Protein AF-A0A7V9M685-F1 (afdb_monomer_lite)

pLDDT: mean 83.91, std 10.98, range [44.59, 97.94]

Radius of gyration: 17.55 Å; chains: 1; bounding box: 39×32×54 Å

Secondary structure (DSSP, 8-state):
-HHHHHHHHHHHHHHHHHHHHHHHHHH----HHHHHHHHHHHHHHHHHHIIIIIHHHHHHHH-HHHHHHHHHHHHHHHHHHHHHHTTSHHHHHHHHHHHHHHTTPPP-----S-HHHHHHHHHHHHHHHHHHHHHHHHHHHHHHHHHT---HHHHHHHHHHHHHHHHHHHHHHHHH-

Foldseek 3Di:
DVLVVVLVVLVVLLVVLLVLLLVCLLPHQDALVVLQVLQVVLVVLQVCCCVPPVLVVCCVVPNNVVSVVVVVVLVVVLVVLVCVLCVDVLLVLLVVQLVCRSNSHDRDDDDDDDPPPSLVVSLVSLVSVCVSVVVVLSVVQVVCSVVVHGSPSSSVSSSSNSSSSSSSSNNSVSVVD

Structure (mmCIF, N/CA/C/O backbone):
data_AF-A0A7V9M685-F1
#
_entry.id   AF-A0A7V9M685-F1
#
loop_
_atom_site.group_PDB
_atom_site.id
_atom_site.type_symbol
_atom_site.label_atom_id
_atom_site.label_alt_id
_atom_site.label_comp_id
_atom_site.label_asym_id
_atom_site.label_entity_id
_atom_site.label_seq_id
_atom_site.pdbx_PDB_ins_code
_atom_site.Cartn_x
_atom_site.Cartn_y
_atom_site.Cartn_z
_atom_site.occupancy
_atom_site.B_iso_or_equiv
_atom_site.auth_seq_id
_atom_site.auth_comp_id
_atom_site.auth_asym_id
_atom_site.auth_atom_id
_atom_site.pdbx_PDB_model_num
ATOM 1 N N . MET A 1 1 ? 10.559 3.454 27.060 1.00 44.59 1 MET A N 1
ATOM 2 C CA . MET A 1 1 ? 11.863 3.553 26.340 1.00 44.59 1 MET A CA 1
ATOM 3 C C . MET A 1 1 ? 12.161 2.301 25.515 1.00 44.59 1 MET A C 1
ATOM 5 O O . MET A 1 1 ? 12.838 2.428 24.505 1.00 44.59 1 MET A O 1
ATOM 9 N N . SER A 1 2 ? 11.642 1.128 25.895 1.00 54.31 2 SER A N 1
ATOM 10 C CA . SER A 1 2 ? 11.599 -0.093 25.071 1.00 54.31 2 SER A CA 1
ATOM 11 C C . SER A 1 2 ? 10.813 0.078 23.760 1.00 54.31 2 SER A C 1
ATOM 13 O O . SER A 1 2 ? 11.194 -0.503 22.748 1.00 54.31 2 SER A O 1
ATOM 15 N N . ASP A 1 3 ? 9.792 0.939 23.745 1.00 58.84 3 ASP A N 1
ATOM 16 C CA . ASP A 1 3 ? 8.863 1.071 22.605 1.00 58.84 3 ASP A CA 1
ATOM 17 C C . ASP A 1 3 ? 9.426 1.887 21.433 1.00 58.84 3 ASP A C 1
ATOM 19 O O . ASP A 1 3 ? 9.075 1.643 20.283 1.00 58.84 3 ASP A O 1
ATOM 23 N N . LEU A 1 4 ? 10.375 2.800 21.691 1.00 61.72 4 LEU A N 1
ATOM 24 C CA . LEU A 1 4 ? 11.062 3.559 20.635 1.00 61.72 4 LEU A CA 1
ATOM 25 C C . LEU A 1 4 ? 11.964 2.668 19.771 1.00 61.72 4 LEU A C 1
ATOM 27 O O . LEU A 1 4 ? 12.098 2.903 18.573 1.00 61.72 4 LEU A O 1
ATOM 31 N N . GLY A 1 5 ? 12.591 1.649 20.368 1.00 65.38 5 GLY A N 1
ATOM 32 C CA . GLY A 1 5 ? 13.421 0.695 19.630 1.00 65.38 5 GLY A CA 1
ATOM 33 C C . GLY A 1 5 ? 12.581 -0.188 18.709 1.00 65.38 5 GLY A C 1
ATOM 34 O O . GLY A 1 5 ? 12.943 -0.385 17.550 1.00 65.38 5 GLY A O 1
ATOM 35 N N . ALA A 1 6 ? 11.431 -0.656 19.203 1.00 67.94 6 ALA A N 1
ATOM 36 C CA . ALA A 1 6 ? 10.489 -1.448 18.421 1.00 67.94 6 ALA A CA 1
ATOM 37 C C . ALA A 1 6 ? 9.873 -0.630 17.272 1.00 67.94 6 ALA A C 1
ATOM 39 O O . ALA A 1 6 ? 9.933 -1.066 16.126 1.00 67.94 6 ALA A O 1
ATOM 40 N N . SER A 1 7 ? 9.369 0.581 17.538 1.00 69.81 7 SER A N 1
ATOM 41 C CA . SER A 1 7 ? 8.768 1.439 16.504 1.00 69.81 7 SER A CA 1
ATOM 42 C C . SER A 1 7 ? 9.766 1.843 15.414 1.00 69.81 7 SER A C 1
ATOM 44 O O . SER A 1 7 ? 9.440 1.802 14.227 1.00 69.81 7 SER A O 1
ATOM 46 N N . THR A 1 8 ? 11.014 2.141 15.794 1.00 78.88 8 THR A N 1
ATOM 47 C CA . THR A 1 8 ? 12.096 2.420 14.837 1.00 78.88 8 THR A CA 1
ATOM 48 C C . THR A 1 8 ? 12.429 1.182 14.004 1.00 78.88 8 THR A C 1
ATOM 50 O O . THR A 1 8 ? 12.623 1.294 12.796 1.00 78.88 8 THR A O 1
ATOM 53 N N . GLY A 1 9 ? 12.467 -0.006 14.619 1.00 83.81 9 GLY A N 1
ATOM 54 C CA . GLY A 1 9 ? 12.712 -1.271 13.922 1.00 83.81 9 GLY A CA 1
ATOM 55 C C . GLY A 1 9 ? 11.645 -1.585 12.872 1.00 83.81 9 GLY A C 1
ATOM 56 O O . GLY A 1 9 ? 11.983 -1.923 11.738 1.00 83.81 9 GLY A O 1
ATOM 57 N N . TRP A 1 10 ? 10.368 -1.403 13.214 1.00 82.94 10 TRP A N 1
ATOM 58 C CA . TRP A 1 10 ? 9.261 -1.600 12.275 1.00 82.94 10 TRP A CA 1
ATOM 59 C C . TRP A 1 10 ? 9.270 -0.569 11.148 1.00 82.94 10 TRP A C 1
ATOM 61 O O . TRP A 1 10 ? 9.168 -0.946 9.982 1.00 82.94 10 TRP A O 1
ATOM 71 N N . GLY A 1 11 ? 9.496 0.708 11.469 1.00 81.38 11 GLY A N 1
ATOM 72 C CA . GLY A 1 11 ? 9.640 1.764 10.464 1.00 81.38 11 GLY A CA 1
ATOM 73 C C . GLY A 1 11 ? 10.786 1.495 9.481 1.00 81.38 11 GLY A C 1
ATOM 74 O O . GLY A 1 11 ? 10.615 1.635 8.270 1.00 81.38 11 GLY A O 1
ATOM 75 N N . LEU A 1 12 ? 11.938 1.034 9.982 1.00 85.88 12 LEU A N 1
ATOM 76 C CA . LEU A 1 12 ? 13.072 0.629 9.147 1.00 85.88 12 LEU A CA 1
ATOM 77 C C . LEU A 1 12 ? 12.734 -0.561 8.250 1.00 85.88 12 LEU A C 1
ATOM 79 O O . LEU A 1 12 ? 13.139 -0.575 7.091 1.00 85.88 12 LEU A O 1
ATOM 83 N N . LEU A 1 13 ? 11.996 -1.546 8.764 1.00 87.19 13 LEU A N 1
ATOM 84 C CA . LEU A 1 13 ? 11.585 -2.717 7.995 1.00 87.19 13 LEU A CA 1
ATOM 85 C C . LEU A 1 13 ? 10.681 -2.322 6.820 1.00 87.19 13 LEU A C 1
ATOM 87 O O . LEU A 1 13 ? 10.890 -2.785 5.698 1.00 87.19 13 LEU A O 1
ATOM 91 N N . ILE A 1 14 ? 9.727 -1.422 7.050 1.00 86.50 14 ILE A N 1
ATOM 92 C CA . ILE A 1 14 ? 8.827 -0.919 6.004 1.00 86.50 14 ILE A CA 1
ATOM 93 C C . ILE A 1 14 ? 9.609 -0.109 4.972 1.00 86.50 14 ILE A C 1
ATOM 95 O O . ILE A 1 14 ? 9.515 -0.387 3.777 1.00 86.50 14 ILE A O 1
ATOM 99 N N . GLY A 1 15 ? 10.466 0.817 5.412 1.00 85.88 15 GLY A N 1
ATOM 100 C CA . GLY A 1 15 ? 11.335 1.569 4.504 1.00 85.88 15 GLY A CA 1
ATOM 101 C C . GLY A 1 15 ? 12.262 0.664 3.681 1.00 85.88 15 GLY A C 1
ATOM 102 O O . GLY A 1 15 ? 12.453 0.880 2.484 1.00 85.88 15 GLY A O 1
ATOM 103 N N . ALA A 1 16 ? 12.793 -0.402 4.286 1.00 89.44 16 ALA A N 1
ATOM 104 C CA . ALA A 1 16 ? 13.613 -1.391 3.594 1.00 89.44 16 ALA A CA 1
ATOM 105 C C . ALA A 1 16 ? 12.817 -2.190 2.551 1.00 89.44 16 ALA A C 1
ATOM 107 O O . ALA A 1 16 ? 13.377 -2.544 1.513 1.00 89.44 16 ALA A O 1
ATOM 108 N N . SER A 1 17 ? 11.525 -2.445 2.781 1.00 90.12 17 SER A N 1
ATOM 109 C CA . SER A 1 17 ? 10.668 -3.147 1.816 1.00 90.12 17 SER A CA 1
ATOM 110 C C . SER A 1 17 ? 10.475 -2.357 0.514 1.00 90.12 17 SER A C 1
ATOM 112 O O . SER A 1 17 ? 10.568 -2.936 -0.570 1.00 90.12 17 SER A O 1
ATOM 114 N N . LEU A 1 18 ? 10.339 -1.028 0.599 1.00 88.38 18 LEU A N 1
ATOM 115 C CA . LEU A 1 18 ? 10.291 -0.137 -0.565 1.00 88.38 18 LEU A CA 1
ATOM 116 C C . LEU A 1 18 ? 11.600 -0.191 -1.366 1.00 88.38 18 LEU A C 1
ATOM 118 O O . LEU A 1 18 ? 11.593 -0.385 -2.583 1.00 88.38 18 LEU A O 1
ATOM 122 N N . LEU A 1 19 ? 12.743 -0.077 -0.677 1.00 89.69 19 LEU A N 1
ATOM 123 C CA . LEU A 1 19 ? 14.061 -0.179 -1.313 1.00 89.69 19 LEU A CA 1
ATOM 124 C C . LEU A 1 19 ? 14.257 -1.545 -1.978 1.00 89.69 19 LEU A C 1
ATOM 126 O O . LEU A 1 19 ? 14.742 -1.619 -3.107 1.00 89.69 19 LEU A O 1
ATOM 130 N N . ALA A 1 20 ? 13.844 -2.624 -1.313 1.00 91.88 20 ALA A N 1
ATOM 131 C CA . ALA A 1 20 ? 13.906 -3.968 -1.866 1.00 91.88 20 ALA A CA 1
ATOM 132 C C . ALA A 1 20 ? 13.068 -4.092 -3.148 1.00 91.88 20 ALA A C 1
ATOM 134 O O . ALA A 1 20 ? 13.548 -4.656 -4.130 1.00 91.88 20 ALA A O 1
ATOM 135 N N . GLY A 1 21 ? 11.859 -3.526 -3.183 1.00 89.56 21 GLY A N 1
ATOM 136 C CA . GLY A 1 21 ? 10.981 -3.581 -4.356 1.00 89.56 21 GLY A CA 1
ATOM 137 C C . GLY A 1 21 ? 11.581 -2.860 -5.560 1.00 89.56 21 GLY A C 1
ATOM 138 O O . GLY A 1 21 ? 11.613 -3.407 -6.666 1.00 89.56 21 GLY A O 1
ATOM 139 N N . ALA A 1 22 ? 12.157 -1.679 -5.327 1.00 88.88 22 ALA A N 1
ATOM 140 C CA . ALA A 1 22 ? 12.871 -0.922 -6.351 1.00 88.88 22 ALA A CA 1
ATOM 141 C C . ALA A 1 22 ? 14.121 -1.663 -6.870 1.00 88.88 22 ALA A C 1
ATOM 143 O O . ALA A 1 22 ? 14.354 -1.721 -8.079 1.00 88.88 22 ALA A O 1
ATOM 144 N N . LEU A 1 23 ? 14.905 -2.288 -5.982 1.00 91.50 23 LEU A N 1
ATOM 145 C CA . LEU A 1 23 ? 16.074 -3.090 -6.366 1.00 91.50 23 LEU A CA 1
ATOM 146 C C . LEU A 1 23 ? 15.685 -4.329 -7.181 1.00 91.50 23 LEU A C 1
ATOM 148 O O . LEU A 1 23 ? 16.332 -4.643 -8.182 1.00 91.50 23 LEU A O 1
ATOM 152 N N . VAL A 1 24 ? 14.607 -5.016 -6.791 1.00 89.88 24 VAL A N 1
ATOM 153 C CA . VAL A 1 24 ? 14.067 -6.150 -7.553 1.00 89.88 24 VAL A CA 1
ATOM 154 C C . VAL A 1 24 ? 13.631 -5.691 -8.941 1.00 89.88 24 VAL A C 1
ATOM 156 O O . VAL A 1 24 ? 13.947 -6.367 -9.914 1.00 89.88 24 VAL A O 1
ATOM 159 N N . ALA A 1 25 ? 12.988 -4.527 -9.067 1.00 87.56 25 ALA A N 1
ATOM 160 C CA . ALA A 1 25 ? 12.621 -3.974 -10.369 1.00 87.56 25 ALA A CA 1
ATOM 161 C C . ALA A 1 25 ? 13.828 -3.670 -11.271 1.00 87.56 25 ALA A C 1
ATOM 163 O O . ALA A 1 25 ? 13.735 -3.847 -12.487 1.00 87.56 25 ALA A O 1
ATOM 164 N N . ALA A 1 26 ? 14.960 -3.253 -10.699 1.00 87.75 26 ALA A N 1
ATOM 165 C CA . ALA A 1 26 ? 16.180 -2.985 -11.458 1.00 87.75 26 ALA A CA 1
ATOM 166 C C . ALA A 1 26 ? 16.846 -4.264 -12.000 1.00 87.75 26 ALA A C 1
ATOM 168 O O . ALA A 1 26 ? 17.406 -4.249 -13.096 1.00 87.75 26 ALA A O 1
ATOM 169 N N . GLY A 1 27 ? 16.793 -5.370 -11.251 1.00 88.12 27 GLY A N 1
ATOM 170 C CA . GLY A 1 27 ? 17.489 -6.615 -11.606 1.00 88.12 27 GLY A CA 1
ATOM 171 C C . GLY A 1 27 ? 16.617 -7.705 -12.234 1.00 88.12 27 GLY A C 1
ATOM 172 O O . GLY A 1 27 ? 17.135 -8.588 -12.918 1.00 88.12 27 GLY A O 1
ATOM 173 N N . VAL A 1 28 ? 15.303 -7.684 -12.000 1.00 87.62 28 VAL A N 1
ATOM 174 C CA . VAL A 1 28 ? 14.401 -8.802 -12.304 1.00 87.62 28 VAL A CA 1
ATOM 175 C C . VAL A 1 28 ? 13.131 -8.294 -12.974 1.00 87.62 28 VAL A C 1
ATOM 177 O O . VAL A 1 28 ? 12.473 -7.379 -12.491 1.00 87.62 28 VAL A O 1
ATOM 180 N N . ARG A 1 29 ? 12.730 -8.947 -14.071 1.00 85.88 29 ARG A N 1
ATOM 181 C CA . ARG A 1 29 ? 11.396 -8.770 -14.657 1.00 85.88 29 ARG A CA 1
ATOM 182 C C . ARG A 1 29 ? 10.501 -9.932 -14.261 1.00 85.88 29 ARG A C 1
ATOM 184 O O . ARG A 1 29 ? 10.696 -11.058 -14.716 1.00 85.88 29 ARG A O 1
ATOM 191 N N . LEU A 1 30 ? 9.513 -9.654 -13.419 1.00 85.81 30 LEU A N 1
ATOM 192 C CA . LEU A 1 30 ? 8.535 -10.646 -12.995 1.00 85.81 30 LEU A CA 1
ATOM 193 C C . LEU A 1 30 ? 7.634 -11.059 -14.171 1.00 85.81 30 LEU A C 1
ATOM 195 O O . LEU A 1 30 ? 7.178 -10.206 -14.940 1.00 85.81 30 LEU A O 1
ATOM 199 N N . PRO A 1 31 ? 7.319 -12.358 -14.320 1.00 89.75 31 PRO A N 1
ATOM 200 C CA . PRO A 1 31 ? 6.341 -12.793 -15.305 1.00 89.75 31 PRO A CA 1
ATOM 201 C C . PRO A 1 31 ? 4.958 -12.233 -14.950 1.00 89.75 31 PRO A C 1
ATOM 203 O O . PRO A 1 31 ? 4.582 -12.190 -13.779 1.00 89.75 31 PRO A O 1
ATOM 206 N N . LYS A 1 32 ? 4.168 -11.874 -15.974 1.00 89.56 32 LYS A N 1
ATOM 207 C CA . LYS A 1 32 ? 2.864 -11.190 -15.831 1.00 89.56 32 LYS A CA 1
ATOM 208 C C . LYS A 1 32 ? 1.953 -11.814 -14.766 1.00 89.56 32 LYS A C 1
ATOM 210 O O . LYS A 1 32 ? 1.348 -11.110 -13.968 1.00 89.56 32 LYS A O 1
ATOM 215 N N . LYS A 1 33 ? 1.891 -13.151 -14.734 1.00 91.19 33 LYS A N 1
ATOM 216 C CA . LYS A 1 33 ? 1.080 -13.909 -13.769 1.00 91.19 33 LYS A CA 1
ATOM 217 C C . LYS A 1 33 ? 1.568 -13.742 -12.330 1.00 91.19 33 LYS A C 1
ATOM 219 O O . LYS A 1 33 ? 0.738 -13.593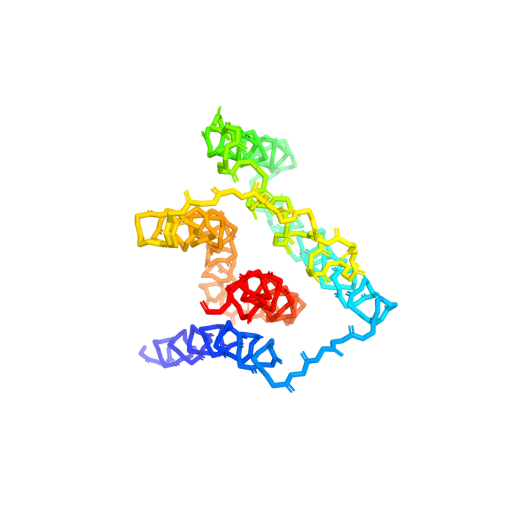 -11.442 1.00 91.19 33 LYS A O 1
ATOM 224 N N . ALA A 1 34 ? 2.880 -13.771 -12.098 1.00 90.38 34 ALA A N 1
ATOM 225 C CA . ALA A 1 34 ? 3.442 -13.632 -10.757 1.00 90.38 34 ALA A CA 1
ATOM 226 C C . ALA A 1 34 ? 3.230 -12.215 -10.223 1.00 90.38 34 ALA A C 1
ATOM 228 O O . ALA A 1 34 ? 2.739 -12.069 -9.114 1.00 90.38 34 ALA A O 1
ATOM 229 N N . ALA A 1 35 ? 3.509 -11.197 -11.042 1.00 89.06 35 ALA A N 1
ATOM 230 C CA . ALA A 1 35 ? 3.282 -9.798 -10.688 1.00 89.06 35 ALA A CA 1
ATOM 231 C C . ALA A 1 35 ? 1.806 -9.546 -10.325 1.00 89.06 35 ALA A C 1
ATOM 233 O O . ALA A 1 35 ? 1.512 -9.157 -9.201 1.00 89.06 35 ALA A O 1
ATOM 234 N N . ALA A 1 36 ? 0.867 -9.933 -11.200 1.00 90.62 36 ALA A N 1
ATOM 235 C CA . ALA A 1 36 ? -0.569 -9.824 -10.930 1.00 90.62 36 ALA A CA 1
ATOM 236 C C . ALA A 1 36 ? -1.010 -10.561 -9.653 1.00 90.62 36 ALA A C 1
ATOM 238 O O . ALA A 1 36 ? -1.828 -10.047 -8.893 1.00 90.62 36 ALA A O 1
ATOM 239 N N . THR A 1 37 ? -0.476 -11.765 -9.420 1.00 92.38 37 THR A N 1
ATOM 240 C CA . THR A 1 37 ? -0.816 -12.566 -8.235 1.00 92.38 37 THR A CA 1
ATOM 241 C C . THR A 1 37 ? -0.277 -11.919 -6.966 1.00 92.38 37 THR A C 1
ATOM 243 O O . THR A 1 37 ? -1.006 -11.842 -5.987 1.00 92.38 37 THR A O 1
ATOM 246 N N . LEU A 1 38 ? 0.959 -11.411 -6.985 1.00 90.50 38 LEU A N 1
ATOM 247 C CA . LEU A 1 38 ? 1.566 -10.715 -5.850 1.00 90.50 38 LEU A CA 1
ATOM 248 C C . LEU A 1 38 ? 0.821 -9.417 -5.522 1.00 90.50 38 LEU A C 1
ATOM 250 O O . LEU A 1 38 ? 0.526 -9.185 -4.355 1.00 90.50 38 LEU A O 1
ATOM 254 N N . THR A 1 39 ? 0.445 -8.617 -6.527 1.00 90.62 39 THR A N 1
ATOM 255 C CA . THR A 1 39 ? -0.365 -7.402 -6.315 1.00 90.62 39 THR A CA 1
ATOM 256 C C . THR A 1 39 ? -1.728 -7.726 -5.722 1.00 90.62 39 THR A C 1
ATOM 258 O O . THR A 1 39 ? -2.134 -7.110 -4.741 1.00 90.62 39 THR A O 1
ATOM 261 N N . ALA A 1 40 ? -2.436 -8.709 -6.287 1.00 91.75 40 ALA A N 1
ATOM 262 C CA . ALA A 1 40 ? -3.746 -9.109 -5.781 1.00 91.75 40 ALA A CA 1
ATOM 263 C C . ALA A 1 40 ? -3.657 -9.696 -4.364 1.00 91.75 40 ALA A C 1
ATOM 265 O O . ALA A 1 40 ? -4.514 -9.424 -3.528 1.00 91.75 40 ALA A O 1
ATOM 266 N N . PHE A 1 41 ? -2.611 -10.477 -4.089 1.00 91.25 41 PHE A N 1
ATOM 267 C CA . PHE A 1 41 ? -2.366 -11.063 -2.778 1.00 91.25 41 PHE A CA 1
ATOM 268 C C . PHE A 1 41 ? -2.053 -9.994 -1.726 1.00 91.25 41 PHE A C 1
ATOM 270 O O . PHE A 1 41 ? -2.683 -9.997 -0.674 1.00 91.25 41 PHE A O 1
ATOM 277 N N . GLY A 1 42 ? -1.157 -9.048 -2.025 1.00 88.88 42 GLY A N 1
ATOM 278 C CA . GLY A 1 42 ? -0.828 -7.935 -1.128 1.00 88.88 42 GLY A CA 1
ATOM 279 C C . GLY A 1 42 ? -2.051 -7.086 -0.778 1.00 88.88 42 GLY A C 1
ATOM 280 O O . GLY A 1 42 ? -2.349 -6.896 0.399 1.00 88.88 42 GLY A O 1
ATOM 281 N N . GLY A 1 43 ? -2.828 -6.680 -1.789 1.00 89.25 43 GLY A N 1
ATOM 282 C CA . GLY A 1 43 ? -4.081 -5.950 -1.570 1.00 89.25 43 GLY A CA 1
ATOM 283 C C . GLY A 1 43 ? -5.112 -6.751 -0.764 1.00 89.25 43 GLY A C 1
ATOM 284 O O . GLY A 1 43 ? -5.815 -6.190 0.072 1.00 89.25 43 GLY A O 1
ATOM 285 N N . GLY A 1 44 ? -5.171 -8.072 -0.962 1.00 92.06 44 GLY A N 1
ATOM 286 C CA . GLY A 1 44 ? -6.020 -8.968 -0.176 1.00 92.06 44 GLY A CA 1
ATOM 287 C C . GLY A 1 44 ? -5.613 -9.056 1.298 1.00 92.06 44 GLY A C 1
ATOM 288 O O . GLY A 1 44 ? -6.490 -9.032 2.159 1.00 92.06 44 GLY A O 1
ATOM 289 N N . ILE A 1 45 ? -4.310 -9.114 1.600 1.00 92.31 45 ILE A N 1
ATOM 290 C CA . ILE A 1 45 ? -3.814 -9.109 2.986 1.00 92.31 45 ILE A CA 1
ATOM 291 C C . ILE A 1 45 ? -4.146 -7.779 3.664 1.00 92.31 45 ILE A C 1
ATOM 293 O O . ILE A 1 45 ? -4.683 -7.792 4.766 1.00 92.31 45 ILE A O 1
ATOM 297 N N . LEU A 1 46 ? -3.881 -6.647 3.003 1.00 90.00 46 LEU A N 1
ATOM 298 C CA . LEU A 1 46 ? -4.212 -5.321 3.538 1.00 90.00 46 LEU A CA 1
ATOM 299 C C . LEU A 1 46 ? -5.710 -5.185 3.817 1.00 90.00 46 LEU A C 1
ATOM 301 O O . LEU A 1 46 ? -6.102 -4.753 4.897 1.00 90.00 46 LEU A O 1
ATOM 305 N N . PHE A 1 47 ? -6.557 -5.613 2.878 1.00 91.69 47 PHE A N 1
ATOM 306 C CA . PHE A 1 47 ? -8.004 -5.589 3.071 1.00 91.69 47 PHE A CA 1
ATOM 307 C C . PHE A 1 47 ? -8.446 -6.474 4.245 1.00 91.69 47 PHE A C 1
ATOM 309 O O . PHE A 1 47 ? -9.285 -6.060 5.044 1.00 91.69 47 PHE A O 1
ATOM 316 N N . ALA A 1 48 ? -7.868 -7.672 4.380 1.00 92.31 48 ALA A N 1
ATOM 317 C CA . ALA A 1 48 ? -8.147 -8.562 5.502 1.00 92.31 48 ALA A CA 1
ATOM 318 C C . ALA A 1 48 ? -7.696 -7.958 6.840 1.00 92.31 48 ALA A C 1
ATOM 320 O O . ALA A 1 48 ? -8.448 -8.030 7.805 1.00 92.31 48 ALA A O 1
ATOM 321 N N . ALA A 1 49 ? -6.524 -7.323 6.894 1.00 90.75 49 ALA A N 1
ATOM 322 C CA . ALA A 1 49 ? -6.031 -6.646 8.091 1.00 90.75 49 ALA A CA 1
ATOM 323 C C . ALA A 1 49 ? -6.948 -5.487 8.503 1.00 90.75 49 ALA A C 1
ATOM 325 O O . ALA A 1 49 ? -7.335 -5.381 9.662 1.00 90.75 49 ALA A O 1
ATOM 326 N N . VAL A 1 50 ? -7.393 -4.667 7.545 1.00 91.12 50 VAL A N 1
ATOM 327 C CA . VAL A 1 50 ? -8.381 -3.616 7.824 1.00 91.12 50 VAL A CA 1
ATOM 328 C C . VAL A 1 50 ? -9.675 -4.215 8.375 1.00 91.12 50 VAL A C 1
ATOM 330 O O . VAL A 1 50 ? -10.175 -3.756 9.396 1.00 91.12 50 VAL A O 1
ATOM 333 N N . ALA A 1 51 ? -10.207 -5.256 7.738 1.00 93.00 51 ALA A N 1
ATOM 334 C CA . ALA A 1 51 ? -11.493 -5.835 8.114 1.00 93.00 51 ALA A CA 1
ATOM 335 C C . ALA A 1 51 ? -11.474 -6.634 9.430 1.00 93.00 51 ALA A C 1
ATOM 337 O O . ALA A 1 51 ? -12.512 -6.729 10.081 1.00 93.00 51 ALA A O 1
ATOM 338 N N . LEU A 1 52 ? -10.341 -7.245 9.790 1.00 91.06 52 LEU A N 1
ATOM 339 C CA . LEU A 1 52 ? -10.239 -8.175 10.921 1.00 91.06 52 LEU A CA 1
ATOM 340 C C . LEU A 1 52 ? -9.479 -7.611 12.122 1.00 91.06 52 LEU A C 1
ATOM 342 O O . LEU A 1 52 ? -9.694 -8.103 13.224 1.00 91.06 52 LEU A O 1
ATOM 346 N N . GLU A 1 53 ? -8.614 -6.618 11.922 1.00 88.81 53 GLU A N 1
ATOM 347 C CA . GLU A 1 53 ? -7.844 -5.984 12.998 1.00 88.81 53 GLU A CA 1
ATOM 348 C C . GLU A 1 53 ? -8.372 -4.562 13.252 1.00 88.81 53 GLU A C 1
ATOM 350 O O . GLU A 1 53 ? -8.880 -4.282 14.330 1.00 88.81 53 GLU A O 1
ATOM 355 N N . LEU A 1 54 ? -8.364 -3.683 12.241 1.00 90.50 54 LEU A N 1
ATOM 356 C CA . LEU A 1 54 ? -8.650 -2.250 12.446 1.00 90.50 54 LEU A CA 1
ATOM 357 C C . LEU A 1 54 ? -10.139 -1.921 12.643 1.00 90.50 54 LEU A C 1
ATOM 359 O O . LEU A 1 54 ? -10.484 -1.083 13.470 1.00 90.50 54 LEU A O 1
ATOM 363 N N . VAL A 1 55 ? -11.036 -2.533 11.864 1.00 93.88 55 VAL A N 1
ATOM 364 C CA . VAL A 1 55 ? -12.480 -2.248 11.946 1.00 93.88 55 VAL A CA 1
ATOM 365 C C . VAL A 1 55 ? -13.102 -2.747 13.252 1.00 93.88 55 VAL A C 1
ATOM 367 O O . VAL A 1 55 ? -13.819 -1.963 13.871 1.00 93.88 55 VAL A O 1
ATOM 370 N N . PRO A 1 56 ? -12.854 -3.992 13.706 1.00 92.56 56 PRO A N 1
ATOM 371 C CA . PRO A 1 56 ? -13.391 -4.462 14.980 1.00 92.56 56 PRO A CA 1
ATOM 372 C C . PRO A 1 56 ? -12.917 -3.622 16.166 1.00 92.56 56 PRO A C 1
ATOM 374 O O . PRO A 1 56 ? -13.713 -3.348 17.061 1.00 92.56 56 PRO A O 1
ATOM 377 N N . GLU A 1 57 ? -11.658 -3.179 16.142 1.00 89.50 57 GLU A N 1
ATOM 378 C CA . GLU A 1 57 ? -11.105 -2.315 17.184 1.00 89.50 57 GLU A CA 1
ATOM 379 C C . GLU A 1 57 ? -11.779 -0.938 17.179 1.00 89.50 57 GLU A C 1
ATOM 381 O O . GLU A 1 57 ? -12.322 -0.494 18.190 1.00 89.50 57 GLU A O 1
ATOM 386 N N . ALA A 1 58 ? -11.880 -0.301 16.009 1.00 92.25 58 ALA A N 1
ATOM 387 C CA . ALA A 1 58 ? -12.574 0.977 15.873 1.00 92.25 58 ALA A CA 1
ATOM 388 C C . ALA A 1 58 ? -14.056 0.891 16.293 1.00 92.25 58 ALA A C 1
ATOM 390 O O . ALA A 1 58 ? -14.586 1.811 16.922 1.00 92.25 58 ALA A O 1
ATOM 391 N N . ASP A 1 59 ? -14.727 -0.225 15.989 1.00 96.00 59 ASP A N 1
ATOM 392 C CA . ASP A 1 59 ? -16.095 -0.498 16.434 1.00 96.00 59 ASP A CA 1
ATOM 393 C C . ASP A 1 59 ? -16.195 -0.627 17.957 1.00 96.00 59 ASP A C 1
ATOM 395 O O . ASP A 1 59 ? -17.179 -0.160 18.536 1.00 96.00 59 ASP A O 1
ATOM 399 N N . ALA A 1 60 ? -15.202 -1.232 18.611 1.00 94.62 60 ALA A N 1
ATOM 400 C CA . ALA A 1 60 ? -15.156 -1.350 20.063 1.00 94.62 60 ALA A CA 1
ATOM 401 C C . ALA A 1 60 ? -14.917 0.007 20.747 1.00 94.62 60 ALA A C 1
ATOM 403 O O . ALA A 1 60 ? -15.552 0.295 21.764 1.00 94.62 60 ALA A O 1
ATOM 404 N N . GLU A 1 61 ? -14.059 0.858 20.177 1.00 92.75 61 GLU A N 1
ATOM 405 C CA . GLU A 1 61 ? -13.719 2.163 20.755 1.00 92.75 61 GLU A CA 1
ATOM 406 C C . GLU A 1 61 ? -14.769 3.253 20.489 1.00 92.75 61 GLU A C 1
ATOM 408 O O . GLU A 1 61 ? -15.134 4.013 21.391 1.00 92.75 61 GLU A O 1
ATOM 413 N N . ALA A 1 62 ? -15.257 3.361 19.250 1.00 94.62 62 ALA A N 1
ATOM 414 C CA . ALA A 1 62 ? -16.091 4.476 18.791 1.00 94.62 62 ALA A CA 1
ATOM 415 C C . ALA A 1 62 ? -17.522 4.063 18.404 1.00 94.62 62 ALA A C 1
ATOM 417 O O . ALA A 1 62 ? -18.405 4.916 18.258 1.00 94.62 62 ALA A O 1
ATOM 418 N N . GLY A 1 63 ? -17.781 2.764 18.253 1.00 97.06 63 GLY A N 1
ATOM 419 C CA . GLY A 1 63 ? -19.054 2.233 17.780 1.00 97.06 63 GLY A CA 1
ATOM 420 C C . GLY A 1 63 ? -19.190 2.242 16.248 1.00 97.06 63 GLY A C 1
ATOM 421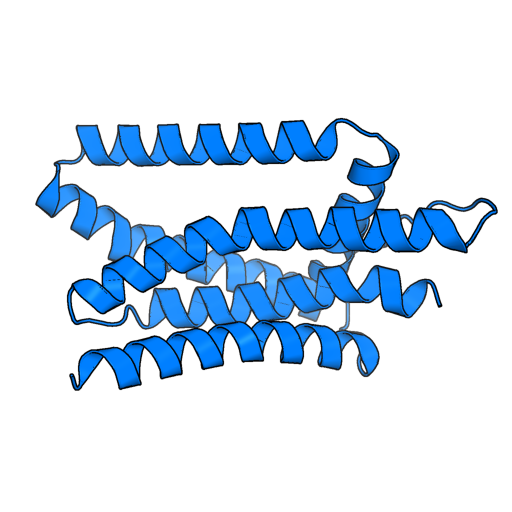 O O . GLY A 1 63 ? -18.657 3.117 15.559 1.00 97.06 63 GLY A O 1
ATOM 422 N N . PRO A 1 64 ? -20.015 1.338 15.687 1.00 96.38 64 PRO A N 1
ATOM 423 C CA . PRO A 1 64 ? -20.043 1.048 14.249 1.00 96.38 64 PRO A CA 1
ATOM 424 C C . PRO A 1 64 ? -20.461 2.230 13.370 1.00 96.38 64 PRO A C 1
ATOM 426 O O . PRO A 1 64 ? -20.052 2.340 12.215 1.00 96.38 64 PRO A O 1
ATOM 429 N N . GLY A 1 65 ? -21.278 3.145 13.902 1.00 97.94 65 GLY A N 1
ATOM 430 C CA . GLY A 1 65 ? -21.695 4.341 13.171 1.00 97.94 65 GLY A CA 1
ATOM 431 C C . GLY A 1 65 ? -20.539 5.312 12.919 1.00 97.94 65 GLY A C 1
ATOM 432 O O . GLY A 1 65 ? -20.409 5.832 11.811 1.00 97.94 65 GLY A O 1
ATOM 433 N N . LEU A 1 66 ? -19.692 5.541 13.928 1.00 97.62 66 LEU A N 1
ATOM 434 C CA . LEU A 1 66 ? -18.532 6.422 13.798 1.00 97.62 66 LEU A CA 1
ATOM 435 C C . LEU A 1 66 ? -17.423 5.755 12.985 1.00 97.62 66 LEU A C 1
ATOM 437 O O . LEU A 1 66 ? -16.844 6.426 12.132 1.00 97.62 66 LEU A O 1
ATOM 441 N N . THR A 1 67 ? -17.201 4.448 13.150 1.00 96.75 67 THR A N 1
ATOM 442 C CA . THR A 1 67 ? -16.266 3.680 12.312 1.00 96.75 67 THR A CA 1
ATOM 443 C C . THR A 1 67 ? -16.635 3.762 10.836 1.00 96.75 67 THR A C 1
ATOM 445 O O . THR A 1 67 ? -15.798 4.099 9.999 1.00 96.75 67 THR A O 1
ATOM 448 N N . ALA A 1 68 ? -17.907 3.522 10.498 1.00 96.94 68 ALA A N 1
ATOM 449 C CA . ALA A 1 68 ? -18.379 3.605 9.120 1.00 96.94 68 ALA A CA 1
ATOM 450 C C . ALA A 1 68 ? -18.202 5.017 8.542 1.00 96.94 68 ALA A C 1
ATOM 452 O O . ALA A 1 68 ? -17.741 5.168 7.410 1.00 96.94 68 ALA A O 1
ATOM 453 N N . LEU A 1 69 ? -18.519 6.061 9.318 1.00 97.81 69 LEU A N 1
ATOM 454 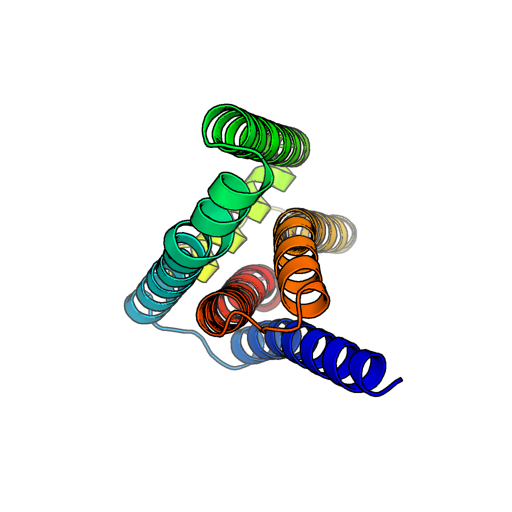C CA . LEU A 1 69 ? -18.287 7.447 8.904 1.00 97.81 69 LEU A CA 1
ATOM 455 C C . LEU A 1 69 ? -16.797 7.748 8.706 1.00 97.81 69 LEU A C 1
ATOM 457 O O . LEU A 1 69 ? -16.451 8.404 7.727 1.00 97.81 69 LEU A O 1
ATOM 461 N N . GLY A 1 70 ? -15.927 7.250 9.586 1.00 95.44 70 GLY A N 1
ATOM 462 C CA . GLY A 1 70 ? -14.475 7.384 9.480 1.00 95.44 70 GLY A CA 1
ATOM 463 C C . GLY A 1 70 ? -13.920 6.708 8.228 1.00 95.44 70 GLY A C 1
ATOM 464 O O . GLY A 1 70 ? -13.193 7.343 7.466 1.00 95.44 70 GLY A O 1
ATOM 465 N N . LEU A 1 71 ? -14.331 5.466 7.952 1.00 94.69 71 LEU A N 1
ATOM 466 C CA . LEU A 1 71 ? -13.972 4.738 6.730 1.00 94.69 71 LEU A CA 1
ATOM 467 C C . LEU A 1 71 ? -14.430 5.477 5.470 1.00 94.69 71 LEU A C 1
ATOM 469 O O . LEU A 1 71 ? -13.650 5.643 4.534 1.00 94.69 71 LEU A O 1
ATOM 473 N N . ILE A 1 72 ? -15.680 5.951 5.444 1.00 97.19 72 ILE A N 1
ATOM 474 C CA . ILE A 1 72 ? -16.217 6.710 4.308 1.00 97.19 72 ILE A CA 1
ATOM 475 C C . ILE A 1 72 ? -15.444 8.019 4.133 1.00 97.19 72 ILE A C 1
ATOM 477 O O . ILE A 1 72 ? -15.040 8.343 3.018 1.00 97.19 72 ILE A O 1
ATOM 481 N N . ALA A 1 73 ? -15.209 8.765 5.212 1.00 96.81 73 ALA A N 1
ATOM 482 C CA . ALA A 1 73 ? -14.457 10.013 5.167 1.00 96.81 73 ALA A CA 1
ATOM 483 C C . ALA A 1 73 ? -13.022 9.784 4.670 1.00 96.81 73 ALA A C 1
ATOM 485 O O . ALA A 1 73 ? -12.577 10.489 3.766 1.00 96.81 73 ALA A O 1
ATOM 486 N N . GLY A 1 74 ? -12.330 8.767 5.188 1.00 93.50 74 GLY A N 1
ATOM 487 C CA . GLY A 1 74 ? -10.992 8.378 4.744 1.00 93.50 74 GLY A CA 1
ATOM 488 C C . GLY A 1 74 ? -10.959 7.989 3.265 1.00 93.50 74 GLY A C 1
ATOM 489 O O . GLY A 1 74 ? -10.127 8.495 2.514 1.00 93.50 74 GLY A O 1
ATOM 490 N N . ALA A 1 75 ? -11.918 7.178 2.809 1.00 93.69 75 ALA A N 1
ATOM 491 C CA . ALA A 1 75 ? -12.047 6.810 1.400 1.00 93.69 75 ALA A CA 1
ATOM 492 C C . ALA A 1 75 ? -12.303 8.032 0.502 1.00 93.69 75 ALA A C 1
ATOM 494 O O . ALA A 1 75 ? -11.722 8.143 -0.576 1.00 93.69 75 ALA A O 1
ATOM 495 N N . LEU A 1 76 ? -13.134 8.983 0.941 1.00 96.06 76 LEU A N 1
ATOM 496 C CA . LEU A 1 76 ? -13.378 10.228 0.208 1.00 96.06 76 LEU A CA 1
ATOM 497 C C . LEU A 1 76 ? -12.131 11.116 0.148 1.00 96.06 76 LEU A C 1
ATOM 499 O O . LEU A 1 76 ? -11.861 11.700 -0.901 1.00 96.06 76 LEU A O 1
ATOM 503 N N . VAL A 1 77 ? -11.360 11.200 1.236 1.00 94.12 77 VAL A N 1
ATOM 504 C CA . VAL A 1 77 ? -10.073 11.911 1.260 1.00 94.12 77 VAL A CA 1
ATOM 505 C C . VAL A 1 77 ? -9.094 11.265 0.282 1.00 94.12 77 VAL A C 1
ATOM 507 O O . VAL A 1 77 ? -8.512 11.976 -0.536 1.00 94.12 77 VAL A O 1
ATOM 510 N N . TYR A 1 78 ? -8.975 9.935 0.298 1.00 90.31 78 TYR A N 1
ATOM 511 C CA . TYR A 1 78 ? -8.123 9.187 -0.626 1.00 90.31 78 TYR A CA 1
ATOM 512 C C . TYR A 1 78 ? -8.513 9.421 -2.090 1.00 90.31 78 TYR A C 1
ATOM 514 O O . TYR A 1 78 ? -7.691 9.839 -2.901 1.00 90.31 78 TYR A O 1
ATOM 522 N N . VAL A 1 79 ? -9.793 9.233 -2.425 1.00 91.44 79 VAL A N 1
ATOM 523 C CA . VAL A 1 79 ? -10.315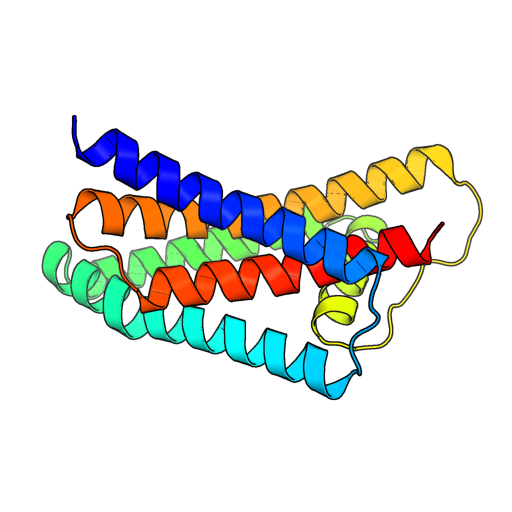 9.452 -3.783 1.00 91.44 79 VAL A CA 1
ATOM 524 C C . VAL A 1 79 ? -10.146 10.912 -4.211 1.00 91.44 79 VAL A C 1
ATOM 526 O O . VAL A 1 79 ? -9.850 11.189 -5.374 1.00 91.44 79 VAL A O 1
ATOM 529 N N . GLY A 1 80 ? -10.318 11.860 -3.289 1.00 92.75 80 GLY A N 1
ATOM 530 C CA . GLY A 1 80 ? -10.077 13.279 -3.531 1.00 92.75 80 GLY A CA 1
ATOM 531 C C . GLY A 1 80 ? -8.612 13.574 -3.857 1.00 92.75 80 GLY A C 1
ATOM 532 O O . GLY A 1 80 ? -8.339 14.276 -4.833 1.00 92.75 80 GLY A O 1
ATOM 533 N N . ALA A 1 81 ? -7.684 13.003 -3.085 1.00 89.19 81 ALA A N 1
ATOM 534 C CA . ALA A 1 81 ? -6.249 13.113 -3.316 1.00 89.19 81 ALA A CA 1
ATOM 535 C C . ALA A 1 81 ? -5.855 12.478 -4.656 1.00 89.19 81 ALA A C 1
ATOM 537 O O . ALA A 1 81 ? -5.272 13.160 -5.496 1.00 89.19 81 ALA A O 1
ATOM 538 N N . ASP A 1 82 ? -6.254 11.231 -4.922 1.00 87.12 82 ASP A N 1
ATOM 539 C CA . ASP A 1 82 ? -5.951 10.559 -6.191 1.00 87.12 82 ASP A CA 1
ATOM 540 C C . ASP A 1 82 ? -6.519 11.332 -7.391 1.00 87.12 82 ASP A C 1
ATOM 542 O O . ASP A 1 82 ? -5.835 11.527 -8.396 1.00 87.12 82 ASP A O 1
ATOM 546 N N . ARG A 1 83 ? -7.733 11.886 -7.273 1.00 89.19 83 ARG A N 1
ATOM 547 C CA . ARG A 1 83 ? -8.321 12.734 -8.318 1.00 89.19 83 ARG A CA 1
ATOM 548 C C . ARG A 1 83 ? -7.542 14.033 -8.530 1.00 89.19 83 ARG A C 1
ATOM 550 O O . ARG A 1 83 ? -7.433 14.487 -9.669 1.00 89.19 83 ARG A O 1
ATOM 557 N N . PHE A 1 84 ? -7.049 14.654 -7.460 1.00 88.31 84 PHE A N 1
ATOM 558 C CA . PHE A 1 84 ? -6.228 15.860 -7.550 1.00 88.31 84 PHE A CA 1
ATOM 559 C C . PHE A 1 84 ? -4.888 15.566 -8.233 1.00 88.31 84 PHE A C 1
ATOM 561 O O . PHE A 1 84 ? -4.501 16.309 -9.136 1.00 88.31 84 PHE A O 1
ATOM 568 N N . LEU A 1 85 ? -4.237 14.455 -7.874 1.00 82.44 85 LEU A N 1
ATOM 569 C CA . LEU A 1 85 ? -2.992 14.007 -8.500 1.00 82.44 85 LEU A CA 1
ATOM 570 C C . LEU A 1 85 ? -3.207 13.633 -9.977 1.00 82.44 85 LEU A C 1
ATOM 572 O O . LEU A 1 85 ? -2.407 14.003 -10.827 1.00 82.44 85 LEU A O 1
ATOM 576 N N . ASN A 1 86 ? -4.321 12.981 -10.318 1.00 82.31 86 ASN A N 1
ATOM 577 C CA . ASN A 1 86 ? -4.645 12.540 -11.683 1.00 82.31 86 ASN A CA 1
ATOM 578 C C . ASN A 1 86 ? -5.256 13.631 -12.584 1.00 82.31 86 ASN A C 1
ATOM 580 O O . ASN A 1 86 ? -5.853 13.319 -13.620 1.00 82.31 86 ASN A O 1
ATOM 584 N N . ARG A 1 87 ? -5.160 14.910 -12.199 1.00 82.88 87 ARG A N 1
ATOM 585 C CA . ARG A 1 87 ? -5.755 16.018 -12.961 1.00 82.88 87 ARG A CA 1
ATOM 586 C C . ARG A 1 87 ? -5.006 16.316 -14.262 1.00 82.88 87 ARG A C 1
ATOM 588 O O . ARG A 1 87 ? -5.639 16.740 -15.228 1.00 82.88 87 ARG A O 1
ATOM 595 N N . ASP A 1 88 ? -3.696 16.092 -14.285 1.00 80.50 88 ASP A N 1
ATOM 596 C CA . ASP A 1 88 ? -2.870 16.215 -15.485 1.00 80.50 88 ASP A CA 1
ATOM 597 C C . ASP A 1 88 ? -2.868 14.892 -16.270 1.00 80.50 88 ASP A C 1
ATOM 599 O O . ASP A 1 88 ? -2.744 13.805 -15.699 1.00 80.50 88 ASP A O 1
ATOM 603 N N . HIS A 1 89 ? -3.028 14.983 -17.591 1.00 77.38 89 HIS A N 1
ATOM 604 C CA . HIS A 1 89 ? -3.042 13.830 -18.486 1.00 77.38 89 HIS A CA 1
ATOM 605 C C . HIS A 1 89 ? -1.707 13.081 -18.450 1.00 77.38 89 HIS A C 1
ATOM 607 O O . HIS A 1 89 ? -1.697 11.849 -18.418 1.00 77.38 89 HIS A O 1
ATOM 613 N N . ASP A 1 90 ? -0.597 13.817 -18.389 1.00 73.62 90 ASP A N 1
ATOM 614 C CA . ASP A 1 90 ? 0.738 13.234 -18.317 1.00 73.62 90 ASP A CA 1
ATOM 615 C C . ASP A 1 90 ? 0.920 12.501 -16.981 1.00 73.62 90 ASP A C 1
ATOM 617 O O . ASP A 1 90 ? 1.222 11.308 -16.963 1.00 73.62 90 ASP A O 1
ATOM 621 N N . THR A 1 91 ? 0.607 13.140 -15.852 1.00 75.75 91 THR A N 1
ATOM 622 C CA . THR A 1 91 ? 0.650 12.490 -14.531 1.00 75.75 91 THR A CA 1
ATOM 623 C C . THR A 1 91 ? -0.230 11.239 -14.460 1.00 75.75 91 THR A C 1
ATOM 625 O O . THR A 1 91 ? 0.187 10.209 -13.925 1.00 75.75 91 THR A O 1
ATOM 628 N N . LYS A 1 92 ? -1.425 11.285 -15.055 1.00 81.69 92 LYS A N 1
ATOM 629 C CA . LYS A 1 92 ? -2.346 10.148 -15.105 1.00 81.69 92 LYS A CA 1
ATOM 630 C C . LYS A 1 92 ? -1.765 8.965 -15.883 1.00 81.69 92 LYS A C 1
ATOM 632 O O . LYS A 1 92 ? -1.840 7.836 -15.399 1.00 81.69 92 LYS A O 1
ATOM 637 N N . MET A 1 93 ? -1.198 9.190 -17.072 1.00 77.94 93 MET A N 1
ATOM 638 C CA . MET A 1 93 ? -0.598 8.106 -17.865 1.00 77.94 93 MET A CA 1
ATOM 639 C C . MET A 1 93 ? 0.587 7.462 -17.136 1.00 77.94 93 MET A C 1
ATOM 641 O O . MET A 1 93 ? 0.738 6.242 -17.164 1.00 77.94 93 MET A O 1
ATOM 645 N N . MET A 1 94 ? 1.387 8.268 -16.435 1.00 78.31 94 MET A N 1
ATOM 646 C CA . MET A 1 94 ? 2.545 7.808 -15.666 1.00 78.31 94 MET A CA 1
ATOM 647 C C . MET A 1 94 ? 2.147 6.963 -14.449 1.00 78.31 94 MET A C 1
ATOM 649 O O . MET A 1 94 ? 2.732 5.912 -14.203 1.00 78.31 94 MET A O 1
ATOM 653 N N . ARG A 1 95 ? 1.107 7.356 -13.710 1.00 81.38 95 ARG A N 1
ATOM 654 C CA . ARG A 1 95 ? 0.588 6.533 -12.604 1.00 81.38 95 ARG A CA 1
ATOM 655 C C . ARG A 1 95 ? -0.034 5.236 -13.117 1.00 81.38 95 ARG A C 1
ATOM 657 O O . ARG A 1 95 ? 0.203 4.165 -12.564 1.00 81.38 95 ARG A O 1
ATOM 664 N N . GLN A 1 96 ? -0.773 5.299 -14.226 1.00 83.06 96 GLN A N 1
ATOM 665 C CA . GLN A 1 96 ? -1.339 4.106 -14.858 1.00 83.06 96 GLN A CA 1
ATOM 666 C C . GLN A 1 96 ? -0.268 3.121 -15.331 1.00 83.06 96 GLN A C 1
ATOM 668 O O . GLN A 1 96 ? -0.490 1.915 -15.232 1.00 83.06 96 GLN A O 1
ATOM 673 N N . SER A 1 97 ? 0.884 3.594 -15.816 1.00 83.38 97 SER A N 1
ATOM 674 C CA . SER A 1 97 ? 1.984 2.707 -16.199 1.00 83.38 97 SER A CA 1
ATOM 675 C C . SER A 1 97 ? 2.634 2.043 -14.982 1.00 83.38 97 SER A C 1
ATOM 677 O O . SER A 1 97 ? 2.906 0.846 -15.048 1.00 83.38 97 SER A O 1
ATOM 679 N N . ALA A 1 98 ? 2.776 2.751 -13.854 1.00 83.56 98 ALA A N 1
ATOM 680 C CA . ALA A 1 98 ? 3.247 2.169 -12.595 1.00 83.56 98 ALA A CA 1
ATOM 681 C C . ALA A 1 98 ? 2.295 1.079 -12.059 1.00 83.56 98 ALA A C 1
ATOM 683 O O . ALA A 1 98 ? 2.728 -0.038 -11.768 1.00 83.56 98 ALA A O 1
ATOM 684 N N . HIS A 1 99 ? 0.982 1.346 -12.020 1.00 86.12 99 HIS A N 1
ATOM 685 C CA . HIS A 1 99 ? -0.021 0.344 -11.625 1.00 86.12 99 HIS A CA 1
ATOM 686 C C . HIS A 1 99 ? -0.121 -0.823 -12.620 1.00 86.12 99 HIS A C 1
ATOM 688 O O . HIS A 1 99 ? -0.365 -1.968 -12.238 1.00 86.12 99 HIS A O 1
ATOM 694 N N . ALA A 1 100 ? 0.057 -0.562 -13.917 1.00 85.69 100 ALA A N 1
ATOM 695 C CA . ALA A 1 100 ? 0.123 -1.623 -14.913 1.00 85.69 100 ALA A CA 1
ATOM 696 C C . ALA A 1 100 ? 1.350 -2.509 -14.673 1.00 85.69 100 ALA A C 1
ATOM 698 O O . ALA A 1 100 ? 1.230 -3.731 -14.727 1.00 85.69 100 ALA A O 1
ATOM 699 N N . ALA A 1 101 ? 2.502 -1.915 -14.365 1.00 85.50 101 ALA A N 1
ATOM 700 C CA . ALA A 1 101 ? 3.737 -2.639 -14.117 1.00 85.50 101 ALA A CA 1
ATOM 701 C C . ALA A 1 101 ? 3.669 -3.518 -12.862 1.00 85.50 101 ALA A C 1
ATOM 703 O O . ALA A 1 101 ? 4.067 -4.684 -12.931 1.00 85.50 101 ALA A O 1
ATOM 704 N N . SER A 1 102 ? 3.119 -3.008 -11.752 1.00 84.94 102 SER A N 1
ATOM 705 C CA . SER A 1 102 ? 2.910 -3.819 -10.544 1.00 84.94 102 SER A CA 1
ATOM 706 C C . SER A 1 102 ? 2.006 -5.016 -10.843 1.00 84.94 102 SER A C 1
ATOM 708 O O . SER A 1 102 ? 2.360 -6.143 -10.516 1.00 84.94 102 SER A O 1
ATOM 710 N N . ALA A 1 103 ? 0.923 -4.810 -11.597 1.00 86.94 103 ALA A N 1
ATOM 711 C CA . ALA A 1 103 ? -0.003 -5.866 -12.002 1.00 86.94 103 ALA A CA 1
ATOM 712 C C . ALA A 1 103 ? 0.485 -6.742 -13.180 1.00 86.94 103 ALA A C 1
ATOM 714 O O . ALA A 1 103 ? -0.289 -7.546 -13.708 1.00 86.94 103 ALA A O 1
ATOM 715 N N . GLY A 1 104 ? 1.726 -6.580 -13.655 1.00 83.31 104 GLY A N 1
ATOM 716 C CA . GLY A 1 104 ? 2.269 -7.346 -14.785 1.00 83.31 104 GLY A CA 1
ATOM 717 C C . GLY A 1 104 ? 1.564 -7.103 -16.127 1.00 83.31 104 GLY A C 1
ATOM 718 O O . GLY A 1 104 ? 1.606 -7.951 -17.023 1.00 83.31 104 GLY A O 1
ATOM 719 N N . ARG A 1 105 ? 0.871 -5.975 -16.271 1.00 86.31 105 ARG A N 1
ATOM 720 C CA . ARG A 1 105 ? 0.191 -5.544 -17.495 1.00 86.31 105 ARG A CA 1
ATOM 721 C C . ARG A 1 105 ? 1.140 -4.764 -18.402 1.00 86.31 105 ARG A C 1
ATOM 723 O O . ARG A 1 105 ? 2.256 -4.407 -18.037 1.00 86.31 105 ARG A O 1
ATOM 730 N N . GLU A 1 106 ? 0.698 -4.558 -19.635 1.00 81.38 106 GLU A N 1
ATOM 731 C CA . GLU A 1 106 ? 1.455 -3.799 -20.625 1.00 81.38 106 GLU A CA 1
ATOM 732 C C . GLU A 1 106 ? 1.478 -2.313 -20.249 1.00 81.38 106 GLU A C 1
ATOM 734 O O . GLU A 1 106 ? 0.435 -1.714 -19.985 1.00 81.38 106 GLU A O 1
ATOM 739 N N . MET A 1 107 ? 2.680 -1.740 -20.174 1.00 80.31 107 MET A N 1
ATOM 740 C CA . MET A 1 107 ? 2.886 -0.338 -19.822 1.00 80.31 107 MET A CA 1
ATOM 741 C C . MET A 1 107 ? 2.679 0.530 -21.064 1.00 80.31 107 MET A C 1
ATOM 743 O O . MET A 1 107 ? 3.392 0.377 -22.055 1.00 80.31 107 MET A O 1
ATOM 747 N N . ALA A 1 108 ? 1.742 1.473 -21.004 1.00 68.44 108 ALA A N 1
ATOM 748 C CA . ALA A 1 108 ? 1.634 2.513 -22.018 1.00 68.44 108 ALA A CA 1
ATOM 749 C C . ALA A 1 108 ? 2.704 3.580 -21.746 1.00 68.44 108 ALA A C 1
ATOM 751 O O . ALA A 1 108 ? 2.552 4.403 -20.845 1.00 68.44 108 ALA A O 1
ATOM 752 N N . MET A 1 109 ? 3.801 3.548 -22.503 1.00 63.50 109 MET A N 1
ATOM 753 C CA . MET A 1 109 ? 4.857 4.557 -22.402 1.00 63.50 109 MET A CA 1
ATOM 754 C C . MET A 1 109 ? 4.559 5.703 -23.379 1.00 63.50 109 MET A C 1
ATOM 756 O O . MET A 1 109 ? 4.428 5.449 -24.582 1.00 63.50 109 MET A O 1
ATOM 760 N N . PRO A 1 110 ? 4.464 6.963 -22.915 1.00 56.97 110 PRO A N 1
ATOM 761 C CA . PRO A 1 110 ? 4.305 8.091 -23.818 1.00 56.97 110 PRO A CA 1
ATOM 762 C C . PRO A 1 110 ? 5.527 8.198 -24.738 1.00 56.97 110 PRO A C 1
ATOM 764 O O . PRO A 1 110 ? 6.651 8.446 -24.296 1.00 56.97 110 PRO A O 1
ATOM 767 N N . SER A 1 111 ? 5.299 7.995 -26.035 1.00 51.84 111 SER A N 1
ATOM 768 C CA . SER A 1 111 ? 6.314 8.114 -27.081 1.00 51.84 111 SER A CA 1
ATOM 769 C C . SER A 1 111 ? 6.389 9.567 -27.556 1.00 51.84 111 SER A C 1
ATOM 771 O O . SER A 1 111 ? 5.519 10.006 -28.301 1.00 51.84 111 SER A O 1
ATOM 773 N N . GLY A 1 112 ? 7.413 10.328 -27.146 1.00 46.22 112 GLY A N 1
ATOM 774 C CA . GLY A 1 112 ? 7.698 11.622 -27.786 1.00 46.22 112 GLY A CA 1
ATOM 775 C C . GLY A 1 112 ? 8.633 12.587 -27.047 1.00 46.22 112 GLY A C 1
ATOM 776 O O . GLY A 1 112 ? 8.164 13.374 -26.247 1.00 46.22 112 GLY A O 1
ATOM 777 N N . GLY A 1 113 ? 9.935 12.565 -27.363 1.00 49.72 113 GLY A N 1
ATOM 778 C CA . GLY A 1 113 ? 10.917 13.678 -27.379 1.00 49.72 113 GLY A CA 1
ATOM 779 C C . GLY A 1 113 ? 11.044 14.678 -26.213 1.00 49.72 113 GLY A C 1
ATOM 780 O O . GLY A 1 113 ? 10.250 15.605 -26.141 1.00 49.72 113 GLY A O 1
ATOM 781 N N . GLY A 1 114 ? 12.122 14.577 -25.413 1.00 49.19 114 GLY A N 1
ATOM 782 C CA . GLY A 1 114 ? 12.643 15.595 -24.470 1.00 49.19 114 GLY A CA 1
ATOM 783 C C . GLY A 1 114 ? 12.919 15.031 -23.064 1.00 49.19 114 GLY A C 1
ATOM 784 O O . GLY A 1 114 ? 11.990 14.963 -22.265 1.00 49.19 114 GLY A O 1
ATOM 785 N N . SER A 1 115 ? 14.152 14.582 -22.769 1.00 59.72 115 SER A N 1
ATOM 786 C CA . SER A 1 115 ? 14.405 13.621 -21.672 1.00 59.72 115 SER A CA 1
ATOM 787 C C . SER A 1 115 ? 14.549 14.211 -20.258 1.00 59.72 115 SER A C 1
ATOM 789 O O . SER A 1 115 ? 14.117 13.563 -19.321 1.00 59.72 115 SER A O 1
ATOM 791 N N . GLY A 1 116 ? 15.042 15.443 -20.066 1.00 59.22 116 GLY A N 1
ATOM 792 C CA . GLY A 1 116 ? 15.387 15.947 -18.719 1.00 59.22 116 GLY A CA 1
ATOM 793 C C . GLY A 1 116 ? 14.202 16.309 -17.805 1.00 59.22 116 GLY A C 1
ATOM 794 O O . GLY A 1 116 ? 13.980 15.678 -16.777 1.00 59.22 116 GLY A O 1
ATOM 795 N N . SER A 1 117 ? 13.403 17.326 -18.155 1.00 62.22 117 SER A N 1
ATOM 796 C CA . SER A 1 117 ? 12.314 17.803 -17.273 1.00 62.22 117 SER A CA 1
ATOM 797 C C . SER A 1 117 ? 11.165 16.806 -17.104 1.00 62.22 117 SER A C 1
ATOM 799 O O . SER A 1 117 ? 10.459 16.848 -16.102 1.00 62.22 117 SER A O 1
ATOM 801 N N . ARG A 1 118 ? 10.964 15.901 -18.070 1.00 64.44 118 ARG A N 1
ATOM 802 C CA . ARG A 1 118 ? 9.889 14.903 -18.012 1.00 64.44 118 ARG A CA 1
ATOM 803 C C . ARG A 1 118 ? 10.249 13.698 -17.155 1.00 64.44 118 ARG A C 1
ATOM 805 O O . ARG A 1 118 ? 9.350 13.081 -16.607 1.00 64.44 118 ARG A O 1
ATOM 812 N N . GLU A 1 119 ? 11.528 13.368 -17.025 1.00 66.12 119 GLU A N 1
ATOM 813 C CA . GLU A 1 119 ? 11.996 12.310 -16.127 1.00 66.12 119 GLU A CA 1
ATOM 814 C C . GLU A 1 119 ? 11.860 12.718 -14.657 1.00 66.12 119 GLU A C 1
ATOM 816 O O . GLU A 1 119 ? 11.329 11.953 -13.855 1.00 66.12 119 GLU A O 1
ATOM 821 N N . VAL A 1 120 ? 12.190 13.975 -14.341 1.00 63.56 120 VAL A N 1
ATOM 822 C CA . VAL A 1 120 ? 11.918 14.569 -13.022 1.00 63.56 120 VAL A CA 1
ATOM 823 C C . VAL A 1 120 ? 10.413 14.579 -12.732 1.00 63.56 120 VAL A C 1
ATOM 825 O O . VAL A 1 120 ? 9.989 14.050 -11.708 1.00 63.56 120 VAL A O 1
ATOM 828 N N . ALA A 1 121 ? 9.584 15.048 -13.674 1.00 67.06 121 ALA A N 1
ATOM 829 C CA . ALA A 1 121 ? 8.126 15.043 -13.509 1.00 67.06 121 ALA A CA 1
ATOM 830 C C . ALA A 1 121 ? 7.529 13.620 -13.373 1.00 67.06 121 ALA A C 1
ATOM 832 O O . ALA A 1 121 ? 6.553 13.418 -12.646 1.00 67.06 121 ALA A O 1
ATOM 833 N N . ARG A 1 122 ? 8.122 12.606 -14.030 1.00 72.00 122 ARG A N 1
ATOM 834 C CA . ARG A 1 122 ? 7.752 11.185 -13.860 1.00 72.00 122 ARG A CA 1
ATOM 835 C C . ARG A 1 122 ? 8.026 10.725 -12.431 1.00 72.00 122 ARG A C 1
ATOM 837 O O . ARG A 1 122 ? 7.111 10.210 -11.791 1.00 72.00 122 ARG A O 1
ATOM 844 N N . GLY A 1 123 ? 9.247 10.940 -11.938 1.00 77.25 123 GLY A N 1
ATOM 845 C CA . GLY A 1 123 ? 9.645 10.564 -10.581 1.00 77.25 123 GLY A CA 1
ATOM 846 C C . GLY A 1 123 ? 8.779 11.232 -9.515 1.00 77.25 123 GLY A C 1
ATOM 847 O O . GLY A 1 123 ? 8.285 10.554 -8.619 1.00 77.25 123 GLY A O 1
ATOM 848 N N . GLU A 1 124 ? 8.504 12.529 -9.664 1.00 82.06 124 GLU A N 1
ATOM 849 C CA . GLU A 1 124 ? 7.646 13.290 -8.747 1.00 82.06 124 GLU A CA 1
ATOM 850 C C . GLU A 1 124 ? 6.213 12.744 -8.699 1.00 82.06 124 GLU A C 1
ATOM 852 O O . GLU A 1 124 ? 5.658 12.556 -7.619 1.00 82.06 124 GLU A O 1
ATOM 857 N N . SER A 1 125 ? 5.619 12.426 -9.853 1.00 81.44 125 SER A N 1
ATOM 858 C CA . SER A 1 125 ? 4.243 11.913 -9.912 1.00 81.44 125 SER A CA 1
ATOM 859 C C . SER A 1 125 ? 4.060 10.528 -9.281 1.00 81.44 125 SER A C 1
ATOM 861 O O . SER A 1 125 ? 3.025 10.248 -8.665 1.00 81.44 125 SER A O 1
ATOM 863 N N . ILE A 1 126 ? 5.068 9.668 -9.436 1.00 83.12 126 ILE A N 1
ATOM 864 C CA . ILE A 1 126 ? 5.097 8.316 -8.878 1.00 83.12 126 ILE A CA 1
ATOM 865 C C . ILE A 1 126 ? 5.370 8.393 -7.373 1.00 83.12 126 ILE A C 1
ATOM 867 O O . ILE A 1 126 ? 4.651 7.773 -6.593 1.00 83.12 126 ILE A O 1
ATOM 871 N N . ALA A 1 127 ? 6.334 9.220 -6.952 1.00 85.12 127 ALA A N 1
ATOM 872 C CA . ALA A 1 127 ? 6.629 9.462 -5.542 1.00 85.12 127 ALA A CA 1
ATOM 873 C C . ALA A 1 127 ? 5.424 10.051 -4.795 1.00 85.12 127 ALA A C 1
ATOM 875 O O . ALA A 1 127 ? 5.126 9.629 -3.681 1.00 85.12 127 ALA A O 1
ATOM 876 N N . ALA A 1 128 ? 4.682 10.970 -5.421 1.00 85.06 128 ALA A N 1
ATOM 877 C CA . ALA A 1 128 ? 3.451 11.508 -4.853 1.00 85.06 128 ALA A CA 1
ATOM 878 C C . ALA A 1 128 ? 2.374 10.424 -4.660 1.00 85.06 128 ALA A C 1
ATOM 880 O O . ALA A 1 128 ? 1.602 10.504 -3.713 1.00 85.06 128 ALA A O 1
ATOM 881 N N . GLY A 1 129 ? 2.324 9.398 -5.520 1.00 83.44 129 GLY A N 1
ATOM 882 C CA . GLY A 1 129 ? 1.458 8.229 -5.324 1.00 83.44 129 GLY A CA 1
ATOM 883 C C . GLY A 1 129 ? 1.845 7.397 -4.125 1.00 83.44 129 GLY A C 1
ATOM 884 O O . GLY A 1 129 ? 1.038 7.273 -3.213 1.00 83.44 129 GLY A O 1
ATOM 885 N N . LEU A 1 130 ? 3.102 6.956 -4.084 1.00 85.06 130 LEU A N 1
ATOM 886 C CA . LEU A 1 130 ? 3.635 6.210 -2.943 1.00 85.06 130 LEU A CA 1
ATOM 887 C C . LEU A 1 130 ? 3.446 6.968 -1.622 1.00 85.06 130 LEU A C 1
ATOM 889 O O . LEU A 1 130 ? 3.204 6.359 -0.589 1.00 85.06 130 LEU A O 1
ATOM 893 N N . PHE A 1 131 ? 3.534 8.299 -1.637 1.00 87.88 131 PHE A N 1
ATOM 894 C CA . PHE A 1 131 ? 3.265 9.109 -0.453 1.00 87.88 131 PHE A CA 1
ATOM 895 C C . PHE A 1 131 ? 1.785 9.087 -0.042 1.00 87.88 131 PHE A C 1
ATOM 897 O O . PHE A 1 131 ? 1.481 8.956 1.142 1.00 87.88 131 PHE A O 1
ATOM 904 N N . VAL A 1 132 ? 0.864 9.219 -1.004 1.00 86.88 132 VAL A N 1
ATOM 905 C CA . VAL A 1 132 ? -0.585 9.187 -0.742 1.00 86.88 132 VAL A CA 1
ATOM 906 C C . VAL A 1 132 ? -1.022 7.832 -0.182 1.00 86.88 132 VAL A C 1
ATOM 908 O O . VAL A 1 132 ? -1.873 7.816 0.704 1.00 86.88 132 VAL A O 1
ATOM 911 N N . ASP A 1 133 ? -0.421 6.735 -0.643 1.00 83.81 133 ASP A N 1
ATOM 912 C CA . ASP A 1 133 ? -0.697 5.381 -0.149 1.00 83.81 133 ASP A CA 1
ATOM 913 C C . ASP A 1 133 ? 0.029 5.106 1.193 1.00 83.81 133 ASP A C 1
ATOM 915 O O . ASP A 1 133 ? -0.562 4.584 2.140 1.00 83.81 133 ASP A O 1
ATOM 919 N N . GLY A 1 134 ? 1.276 5.569 1.340 1.00 86.62 134 GLY A N 1
ATOM 920 C CA . GLY A 1 134 ? 2.109 5.321 2.522 1.00 86.62 134 GLY A CA 1
ATOM 921 C C . GLY A 1 134 ? 1.704 6.084 3.789 1.00 86.62 134 GLY A C 1
ATOM 922 O O . GLY A 1 134 ? 1.999 5.631 4.898 1.00 86.62 134 GLY A O 1
ATOM 923 N N . VAL A 1 135 ? 1.016 7.226 3.671 1.00 89.06 135 VAL A N 1
ATOM 924 C CA . VAL A 1 135 ? 0.502 7.966 4.841 1.00 89.06 135 VAL A CA 1
ATOM 925 C C . VAL A 1 135 ? -0.566 7.155 5.599 1.00 89.06 135 VAL A C 1
ATOM 927 O O . VAL A 1 135 ? -0.370 6.936 6.798 1.00 89.06 135 VAL A O 1
ATOM 930 N N . PRO A 1 136 ? -1.655 6.671 4.963 1.00 88.81 136 PRO A N 1
ATOM 931 C CA . PRO A 1 136 ? -2.611 5.765 5.600 1.00 88.81 136 PRO A CA 1
ATOM 932 C C . PRO A 1 136 ? -1.967 4.527 6.236 1.00 88.81 136 PRO A C 1
ATOM 934 O O . PRO A 1 136 ? -2.285 4.201 7.378 1.00 88.81 136 PRO A O 1
ATOM 937 N N . GLU A 1 137 ? -1.030 3.873 5.543 1.00 88.38 137 GLU A N 1
ATOM 938 C CA . GLU A 1 137 ? -0.333 2.683 6.056 1.00 88.38 137 GLU A CA 1
ATOM 939 C C . GLU A 1 137 ? 0.494 2.984 7.312 1.00 88.38 137 GLU A C 1
ATOM 941 O O . GLU A 1 137 ? 0.455 2.237 8.293 1.00 88.38 137 GLU A O 1
ATOM 946 N N . SER A 1 138 ? 1.205 4.114 7.312 1.00 87.31 138 SER A N 1
ATOM 947 C CA . SER A 1 138 ? 2.018 4.552 8.450 1.00 87.31 138 SER A CA 1
ATOM 948 C C . SER A 1 138 ? 1.162 4.880 9.673 1.00 87.31 138 SER A C 1
ATOM 950 O O . SER A 1 138 ? 1.558 4.580 10.798 1.00 87.31 138 SER A O 1
ATOM 952 N N . ILE A 1 139 ? -0.016 5.480 9.466 1.00 88.50 139 ILE A N 1
ATOM 953 C CA . ILE A 1 139 ? -0.974 5.761 10.542 1.00 88.50 139 ILE A CA 1
ATOM 954 C C . ILE A 1 139 ? -1.508 4.450 11.122 1.00 88.50 139 ILE A C 1
ATOM 956 O O . ILE A 1 139 ? -1.500 4.286 12.339 1.00 88.50 139 ILE A O 1
ATOM 960 N N . ALA A 1 140 ? -1.921 3.511 10.265 1.00 87.75 140 ALA A N 1
ATOM 961 C CA . ALA A 1 140 ? -2.466 2.225 10.692 1.00 87.75 140 ALA A CA 1
ATOM 962 C C . ALA A 1 140 ? -1.459 1.433 11.542 1.00 87.75 140 ALA A C 1
ATOM 964 O O . ALA A 1 140 ? -1.780 0.982 12.639 1.00 87.75 140 ALA A O 1
ATOM 965 N N . LEU A 1 141 ? -0.208 1.333 11.088 1.00 86.25 141 LEU A N 1
ATOM 966 C CA . LEU A 1 141 ? 0.857 0.713 11.877 1.00 86.25 141 LEU A CA 1
ATOM 967 C C . LEU A 1 141 ? 1.154 1.468 13.1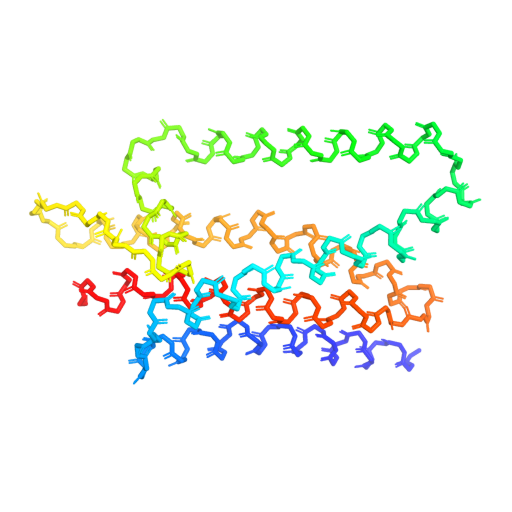65 1.00 86.25 141 LEU A C 1
ATOM 969 O O . LEU A 1 141 ? 1.333 0.841 14.205 1.00 86.25 141 LEU A O 1
ATOM 973 N N . GLY A 1 142 ? 1.216 2.800 13.107 1.00 84.81 142 GLY A N 1
ATOM 974 C CA . GLY A 1 142 ? 1.465 3.630 14.281 1.00 84.81 142 GLY A CA 1
ATOM 975 C C . GLY A 1 142 ? 0.429 3.408 15.381 1.00 84.81 142 GLY A C 1
ATOM 976 O O . GLY A 1 142 ? 0.804 3.351 16.549 1.00 84.81 142 GLY A O 1
ATOM 977 N N . LEU A 1 143 ? -0.838 3.227 15.001 1.00 84.25 143 LEU A N 1
ATOM 978 C CA . LEU A 1 143 ? -1.932 2.932 15.922 1.00 84.25 143 LEU A CA 1
ATOM 979 C C . LEU A 1 1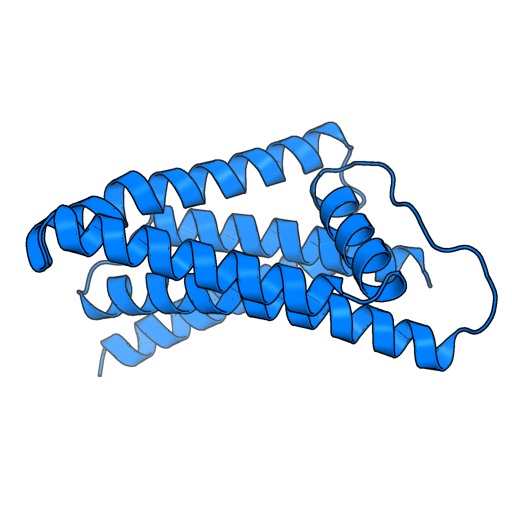43 ? -1.750 1.560 16.591 1.00 84.25 143 LEU A C 1
ATOM 981 O O . LEU A 1 143 ? -1.664 1.499 17.813 1.00 84.25 143 LEU A O 1
ATOM 985 N N . THR A 1 144 ? -1.524 0.501 15.804 1.00 83.69 144 THR A N 1
ATOM 986 C CA . THR A 1 144 ? -1.287 -0.854 16.354 1.00 83.69 144 THR A CA 1
ATOM 987 C C . THR A 1 144 ? -0.054 -0.909 17.272 1.00 83.69 144 THR A C 1
ATOM 989 O O . THR A 1 144 ? -0.078 -1.473 18.363 1.00 83.69 144 THR A O 1
ATOM 992 N N . VAL A 1 145 ? 1.038 -0.228 16.902 1.00 82.75 145 VAL A N 1
ATOM 993 C CA . VAL A 1 145 ? 2.235 -0.134 17.754 1.00 82.75 145 VAL A CA 1
ATOM 994 C C . VAL A 1 145 ? 1.941 0.619 19.056 1.00 82.75 145 VAL A C 1
ATOM 996 O O . VAL A 1 145 ? 2.490 0.256 20.096 1.00 82.75 145 VAL A O 1
ATOM 999 N N . ALA A 1 146 ? 1.106 1.661 19.019 1.00 81.12 146 ALA A N 1
ATOM 1000 C CA . ALA A 1 146 ? 0.737 2.435 20.204 1.00 81.12 146 ALA A CA 1
ATOM 1001 C C . ALA A 1 146 ? -0.147 1.642 21.180 1.00 81.12 146 ALA A C 1
ATOM 1003 O O . ALA A 1 146 ? -0.032 1.835 22.390 1.00 81.12 146 ALA A O 1
ATOM 1004 N N . GLU A 1 147 ? -0.971 0.729 20.669 1.00 77.88 147 GLU A N 1
ATOM 1005 C CA . GLU A 1 147 ? -1.796 -0.201 21.454 1.00 77.88 147 GLU A CA 1
ATOM 1006 C C . GLU A 1 147 ? -0.972 -1.335 22.091 1.00 77.88 147 GLU A C 1
ATOM 1008 O O . GLU A 1 147 ? -1.428 -2.007 23.014 1.00 77.88 147 GLU A O 1
ATOM 1013 N N . GLY A 1 148 ? 0.282 -1.509 21.660 1.00 74.06 148 GLY A N 1
ATOM 1014 C CA . GLY A 1 148 ? 1.215 -2.496 22.206 1.00 74.06 148 GLY A CA 1
ATOM 1015 C C . GLY A 1 148 ? 1.162 -3.863 21.519 1.00 74.06 148 GLY A C 1
ATOM 1016 O O . GLY A 1 148 ? 1.981 -4.727 21.843 1.00 74.06 148 GLY A O 1
ATOM 1017 N N . GLU A 1 149 ? 0.278 -4.050 20.536 1.00 76.94 149 GLU A N 1
ATOM 1018 C CA . GLU A 1 149 ? 0.198 -5.250 19.703 1.00 76.94 149 GLU A CA 1
ATOM 1019 C C . GLU A 1 149 ? 0.445 -4.903 18.234 1.00 76.94 149 GLU A C 1
ATOM 1021 O O . GLU A 1 149 ? -0.308 -4.178 17.597 1.00 76.94 149 GLU A O 1
ATOM 1026 N N . VAL A 1 150 ? 1.511 -5.453 17.650 1.00 76.81 150 VAL A N 1
ATOM 1027 C CA . VAL A 1 150 ? 1.746 -5.288 16.211 1.00 76.81 150 VAL A CA 1
ATOM 1028 C C . VAL A 1 150 ? 0.840 -6.257 15.466 1.00 76.81 150 VAL A C 1
ATOM 1030 O O . VAL A 1 150 ? 1.076 -7.467 15.507 1.00 76.81 150 VAL A O 1
ATOM 1033 N N . GLY A 1 151 ? -0.150 -5.721 14.751 1.00 80.06 151 GLY A N 1
ATOM 1034 C CA . GLY A 1 151 ? -0.981 -6.484 13.824 1.00 80.06 151 GLY A CA 1
ATOM 1035 C C . GLY A 1 151 ? -0.106 -7.168 12.777 1.00 80.06 151 GLY A C 1
ATOM 1036 O O . GLY A 1 151 ? 0.407 -6.530 11.854 1.00 80.06 151 GLY A O 1
ATOM 1037 N N . ILE A 1 152 ? 0.145 -8.470 12.942 1.00 83.38 152 ILE A N 1
ATOM 1038 C CA . ILE A 1 152 ? 1.058 -9.214 12.063 1.00 83.38 152 ILE A CA 1
ATOM 1039 C C . ILE A 1 152 ? 0.479 -9.267 10.647 1.00 83.38 152 ILE A C 1
ATOM 1041 O O . ILE A 1 152 ? 1.242 -9.204 9.679 1.00 83.38 152 ILE A O 1
ATOM 1045 N N . ALA A 1 153 ? -0.851 -9.348 10.508 1.00 84.44 153 ALA A N 1
ATOM 1046 C CA . ALA A 1 153 ? -1.488 -9.313 9.200 1.00 84.44 153 ALA A CA 1
ATOM 1047 C C . ALA A 1 153 ? -1.341 -7.929 8.558 1.00 84.44 153 ALA A C 1
ATOM 1049 O O . ALA A 1 153 ? -0.971 -7.856 7.385 1.00 84.44 153 ALA A O 1
ATOM 1050 N N . LEU A 1 154 ? -1.544 -6.847 9.321 1.00 88.06 154 LEU A N 1
ATOM 1051 C CA . LEU A 1 154 ? -1.330 -5.481 8.840 1.00 88.06 154 LEU A CA 1
ATOM 1052 C C . LEU A 1 154 ? 0.116 -5.258 8.387 1.00 88.06 154 LEU A C 1
ATOM 1054 O O . LEU A 1 154 ? 0.349 -4.821 7.261 1.00 88.06 154 LEU A O 1
ATOM 1058 N N . LEU A 1 155 ? 1.093 -5.632 9.216 1.00 88.81 155 LEU A N 1
ATOM 1059 C CA . LEU A 1 155 ? 2.510 -5.515 8.884 1.00 88.81 155 LEU A CA 1
ATOM 1060 C C . LEU A 1 155 ? 2.866 -6.319 7.627 1.00 88.81 155 LEU A C 1
ATOM 1062 O O . LEU A 1 155 ? 3.528 -5.800 6.729 1.00 88.81 155 LEU A O 1
ATOM 1066 N N . ALA A 1 156 ? 2.432 -7.579 7.544 1.00 88.38 156 ALA A N 1
ATOM 1067 C CA . ALA A 1 156 ? 2.689 -8.417 6.378 1.00 88.38 156 ALA A CA 1
ATOM 1068 C C . ALA A 1 156 ? 2.054 -7.826 5.110 1.00 88.38 156 ALA A C 1
ATOM 1070 O O . ALA A 1 156 ? 2.695 -7.804 4.059 1.00 88.38 156 ALA A O 1
ATOM 1071 N N . GLY A 1 157 ? 0.824 -7.315 5.215 1.00 89.69 157 GLY A N 1
ATOM 1072 C CA . GLY A 1 157 ? 0.122 -6.653 4.118 1.00 89.69 157 GLY A CA 1
ATOM 1073 C C . GLY A 1 157 ? 0.875 -5.433 3.613 1.00 89.69 157 GLY A C 1
ATOM 1074 O O . GLY A 1 157 ? 1.128 -5.333 2.416 1.00 89.69 157 GLY A O 1
ATOM 1075 N N . ILE A 1 158 ? 1.310 -4.568 4.527 1.00 90.56 158 ILE A N 1
ATOM 1076 C CA . ILE A 1 158 ? 2.048 -3.339 4.218 1.00 90.56 158 ILE A CA 1
ATOM 1077 C C . ILE A 1 158 ? 3.403 -3.657 3.589 1.00 90.56 158 ILE A C 1
ATOM 1079 O O . ILE A 1 158 ? 3.777 -3.053 2.591 1.00 90.56 158 ILE A O 1
ATOM 1083 N N . VAL A 1 159 ? 4.142 -4.638 4.108 1.00 91.19 159 VAL A N 1
ATOM 1084 C CA . VAL A 1 159 ? 5.445 -5.029 3.542 1.00 91.19 159 VAL A CA 1
ATOM 1085 C C . VAL A 1 159 ? 5.298 -5.594 2.130 1.00 91.19 159 VAL A C 1
ATOM 1087 O O . VAL A 1 159 ? 6.071 -5.246 1.237 1.00 91.19 159 VAL A O 1
ATOM 1090 N N . VAL A 1 160 ? 4.311 -6.468 1.910 1.00 90.56 160 VAL A N 1
ATOM 1091 C CA . VAL A 1 160 ? 4.054 -7.048 0.584 1.00 90.56 160 VAL A CA 1
ATOM 1092 C C . VAL A 1 160 ? 3.539 -5.981 -0.385 1.00 90.56 160 VAL A C 1
ATOM 1094 O O . VAL A 1 160 ? 3.989 -5.950 -1.531 1.00 90.56 160 VAL A O 1
ATOM 1097 N N . GLY A 1 161 ? 2.641 -5.103 0.069 1.00 89.62 161 GLY A N 1
ATOM 1098 C CA . GLY A 1 161 ? 2.122 -3.965 -0.691 1.00 89.62 161 GLY A CA 1
ATOM 1099 C C . GLY A 1 161 ? 3.248 -3.048 -1.155 1.00 89.62 161 GLY A C 1
ATOM 1100 O O . GLY A 1 161 ? 3.481 -2.934 -2.358 1.00 89.62 161 GLY A O 1
ATOM 1101 N N . ASN A 1 162 ? 4.039 -2.534 -0.212 1.00 91.50 162 ASN A N 1
ATOM 1102 C CA . ASN A 1 162 ? 5.183 -1.664 -0.483 1.00 91.50 162 ASN A CA 1
ATOM 1103 C C . ASN A 1 162 ? 6.195 -2.294 -1.445 1.00 91.50 162 ASN A C 1
ATOM 1105 O O . ASN A 1 162 ? 6.691 -1.627 -2.353 1.00 91.50 162 ASN A O 1
ATOM 1109 N N . LEU A 1 163 ? 6.485 -3.590 -1.301 1.00 90.62 163 LEU A N 1
ATOM 1110 C CA . LEU A 1 163 ? 7.395 -4.289 -2.207 1.00 90.62 163 LEU A CA 1
ATOM 1111 C C . LEU A 1 163 ? 6.873 -4.288 -3.656 1.00 90.62 163 LEU A C 1
ATOM 1113 O O . LEU A 1 163 ? 7.625 -4.021 -4.597 1.00 90.62 163 LEU A O 1
ATOM 1117 N N . VAL A 1 164 ? 5.590 -4.601 -3.844 1.00 88.69 164 VAL A N 1
ATOM 1118 C CA . VAL A 1 164 ? 4.956 -4.697 -5.166 1.00 88.69 164 VAL A CA 1
ATOM 1119 C C . VAL A 1 164 ? 4.728 -3.319 -5.788 1.00 88.69 164 VAL A C 1
ATOM 1121 O O . VAL A 1 164 ? 4.908 -3.149 -6.998 1.00 88.69 164 VAL A O 1
ATOM 1124 N N . GLU A 1 165 ? 4.367 -2.329 -4.980 1.00 88.81 165 GLU A N 1
ATOM 1125 C CA . GLU A 1 165 ? 4.195 -0.945 -5.411 1.00 88.81 165 GLU A CA 1
ATOM 1126 C C . GLU A 1 165 ? 5.521 -0.311 -5.803 1.00 88.81 165 GLU A C 1
ATOM 1128 O O . GLU A 1 165 ? 5.626 0.225 -6.905 1.00 88.81 165 GLU A O 1
ATOM 1133 N N . ALA A 1 166 ? 6.562 -0.452 -4.978 1.00 90.12 166 ALA A N 1
ATOM 1134 C CA . ALA A 1 166 ? 7.896 0.034 -5.312 1.00 90.12 166 ALA A CA 1
ATOM 1135 C C . ALA A 1 166 ? 8.451 -0.647 -6.569 1.00 90.12 166 ALA A C 1
ATOM 1137 O O . ALA A 1 166 ? 9.077 0.012 -7.403 1.00 90.12 166 ALA A O 1
ATOM 1138 N N . TYR A 1 167 ? 8.172 -1.943 -6.758 1.00 91.00 167 TYR A N 1
ATOM 1139 C CA . TYR A 1 167 ? 8.493 -2.630 -8.006 1.00 91.00 167 TYR A CA 1
ATOM 1140 C C . TYR A 1 167 ? 7.786 -1.970 -9.203 1.00 91.00 167 TYR A C 1
ATOM 1142 O O . TYR A 1 167 ? 8.436 -1.611 -10.185 1.00 91.00 167 TYR A O 1
ATOM 1150 N N . GLY A 1 168 ? 6.465 -1.769 -9.122 1.00 88.94 168 GLY A N 1
ATOM 1151 C CA . GLY A 1 168 ? 5.677 -1.145 -10.190 1.00 88.94 168 GLY A CA 1
ATOM 1152 C C . GLY A 1 168 ? 6.085 0.297 -10.487 1.00 88.94 168 GLY A C 1
ATOM 1153 O O . GLY A 1 168 ? 6.167 0.681 -11.648 1.00 88.94 168 GLY A O 1
ATOM 1154 N N . ALA A 1 169 ? 6.409 1.070 -9.455 1.00 88.12 169 ALA A N 1
ATOM 1155 C CA . ALA A 1 169 ? 6.900 2.441 -9.539 1.00 88.12 169 ALA A CA 1
ATOM 1156 C C . ALA A 1 169 ? 8.270 2.547 -10.226 1.00 88.12 169 ALA A C 1
ATOM 1158 O O . ALA A 1 169 ? 8.497 3.449 -11.032 1.00 88.12 169 ALA A O 1
ATOM 1159 N N . ALA A 1 170 ? 9.178 1.612 -9.941 1.00 88.88 170 ALA A N 1
ATOM 1160 C CA . ALA A 1 170 ? 10.520 1.609 -10.510 1.00 88.88 170 ALA A CA 1
ATOM 1161 C C . ALA A 1 170 ? 10.564 1.078 -11.955 1.00 88.88 170 ALA A C 1
ATOM 1163 O O . ALA A 1 170 ? 11.420 1.504 -12.729 1.00 88.88 170 ALA A O 1
ATOM 1164 N N . GLN A 1 171 ? 9.646 0.190 -12.361 1.00 87.06 171 GLN A N 1
ATOM 1165 C CA . GLN A 1 171 ? 9.647 -0.410 -13.707 1.00 87.06 171 GLN A CA 1
ATOM 1166 C C . GLN A 1 171 ? 9.617 0.621 -14.860 1.00 87.06 171 GLN A C 1
ATOM 1168 O O . GLN A 1 171 ? 10.447 0.494 -15.761 1.00 87.06 171 GLN A O 1
ATOM 1173 N N . PRO A 1 172 ? 8.741 1.650 -14.874 1.00 79.69 172 PRO A N 1
ATOM 1174 C CA . PRO A 1 172 ? 8.751 2.681 -15.914 1.00 79.69 172 PRO A CA 1
ATOM 1175 C C . PRO A 1 172 ? 10.048 3.492 -15.969 1.00 79.69 172 PRO A C 1
ATOM 1177 O O . PRO A 1 172 ? 10.435 3.935 -17.049 1.00 79.69 172 PRO A O 1
ATOM 1180 N N . ILE A 1 173 ? 10.713 3.682 -14.825 1.00 81.62 173 ILE A N 1
ATOM 1181 C CA . ILE A 1 173 ? 11.984 4.411 -14.723 1.00 81.62 173 ILE A CA 1
ATOM 1182 C C . ILE A 1 173 ? 13.104 3.548 -15.316 1.00 81.62 173 ILE A C 1
ATOM 1184 O O . ILE A 1 173 ? 13.763 3.958 -16.264 1.00 81.62 173 ILE A O 1
ATOM 1188 N N . VAL A 1 174 ? 13.230 2.298 -14.858 1.00 83.00 174 VAL A N 1
ATOM 1189 C CA . VAL A 1 174 ? 14.233 1.331 -15.342 1.00 83.00 174 VAL A CA 1
ATOM 1190 C C . VAL A 1 174 ? 14.054 1.006 -16.830 1.00 83.00 174 VAL A C 1
ATOM 1192 O O . VAL A 1 174 ? 15.027 0.809 -17.553 1.00 83.00 174 VAL A O 1
ATOM 1195 N N . ALA A 1 175 ? 12.813 0.929 -17.317 1.00 75.44 175 ALA A N 1
ATOM 1196 C CA . ALA A 1 175 ? 12.529 0.698 -18.733 1.00 75.44 175 ALA A CA 1
ATOM 1197 C C . ALA A 1 175 ? 12.699 1.958 -19.601 1.00 75.44 175 ALA A C 1
ATOM 1199 O O . ALA A 1 175 ? 12.805 1.832 -20.821 1.00 75.44 175 ALA A O 1
ATOM 1200 N N . GLY A 1 176 ? 12.680 3.146 -18.988 1.00 66.44 176 GLY A N 1
ATOM 1201 C CA . GLY A 1 176 ? 12.828 4.440 -19.650 1.00 66.44 176 GLY A CA 1
ATOM 1202 C C . GLY A 1 176 ? 14.275 4.823 -19.973 1.00 66.44 176 GLY A C 1
ATOM 1203 O O . GLY A 1 176 ? 14.462 5.602 -20.910 1.00 66.44 176 GLY A O 1
ATOM 1204 N N . GLY A 1 177 ? 15.247 4.221 -19.275 1.00 54.41 177 GLY A N 1
ATOM 1205 C CA . GLY A 1 177 ? 16.679 4.514 -19.391 1.00 54.41 177 GLY A CA 1
ATOM 1206 C C . GLY A 1 177 ? 17.130 5.534 -18.365 1.00 54.41 177 GLY A C 1
ATOM 1207 O O . GLY A 1 177 ? 16.622 6.669 -18.456 1.00 54.41 177 GLY A O 1
#

Sequence (177 aa):
MSDLGASTGWGLLIGASLLAGALVAAGVRLPKKAAATLTAFGGGILFAAVALELVPEADAEAGPGLTALGLIAGALVYVGADRFLNRDHDTKMMRQSAHAASAGREMAMPSGGGSGSREVARGESIAAGLFVDGVPESIALGLTVAEGEVGIALLAGIVVGNLVEAYGAAQPIVAGG